Protein AF-A0A7L2QLR8-F1 (afdb_monomer_lite)

Structure (mmCIF, N/CA/C/O backbone):
data_AF-A0A7L2QLR8-F1
#
_entry.id   AF-A0A7L2QLR8-F1
#
loop_
_atom_site.group_PDB
_atom_site.id
_atom_site.type_symbol
_atom_site.label_atom_id
_atom_site.label_alt_id
_atom_site.label_comp_id
_atom_site.label_asym_id
_atom_site.label_entity_id
_atom_site.label_seq_id
_atom_site.pdbx_PDB_ins_code
_atom_site.Cartn_x
_atom_site.Cartn_y
_atom_site.Cartn_z
_atom_site.occupancy
_atom_site.B_iso_or_equiv
_atom_site.auth_seq_id
_atom_site.auth_comp_id
_atom_site.auth_asym_id
_atom_site.auth_atom_id
_atom_site.pdbx_PDB_model_num
ATOM 1 N N . MET A 1 1 ? 23.363 -5.960 -39.200 1.00 74.25 1 MET A N 1
ATOM 2 C CA . MET A 1 1 ? 23.793 -4.543 -39.215 1.00 74.25 1 MET A CA 1
ATOM 3 C C . MET A 1 1 ? 24.703 -4.210 -40.394 1.00 74.25 1 MET A C 1
ATOM 5 O O . MET A 1 1 ? 24.563 -3.103 -40.885 1.00 74.25 1 MET A O 1
ATOM 9 N N . GLY A 1 2 ? 25.557 -5.121 -40.895 1.00 84.38 2 GLY A N 1
ATOM 10 C CA . GLY A 1 2 ? 26.381 -4.855 -42.092 1.00 84.38 2 GLY A CA 1
ATOM 11 C C . GLY A 1 2 ? 25.554 -4.474 -43.325 1.00 84.38 2 GLY A C 1
ATOM 12 O O . GLY A 1 2 ? 25.819 -3.456 -43.943 1.00 84.38 2 GLY A O 1
ATOM 13 N N . THR A 1 3 ? 24.434 -5.166 -43.534 1.00 90.38 3 THR A N 1
ATOM 14 C CA . THR A 1 3 ? 23.446 -4.838 -44.574 1.00 90.38 3 THR A CA 1
ATOM 15 C C . THR A 1 3 ? 22.936 -3.394 -44.526 1.00 90.38 3 THR A C 1
ATOM 17 O O . THR A 1 3 ? 22.616 -2.826 -45.560 1.00 90.38 3 THR A O 1
ATOM 20 N N . ILE A 1 4 ? 22.870 -2.765 -43.345 1.00 89.19 4 ILE A N 1
ATOM 21 C CA . ILE A 1 4 ? 22.445 -1.361 -43.213 1.00 89.19 4 ILE A CA 1
ATOM 22 C C . ILE A 1 4 ? 23.519 -0.431 -43.783 1.00 89.19 4 ILE A C 1
ATOM 24 O O . ILE A 1 4 ? 23.189 0.544 -44.447 1.00 89.19 4 ILE A O 1
ATOM 28 N N . GLN A 1 5 ? 24.796 -0.734 -43.545 1.00 90.75 5 GLN A N 1
ATOM 29 C CA . GLN A 1 5 ? 25.906 0.039 -44.096 1.00 90.75 5 GLN A CA 1
ATOM 30 C C . GLN A 1 5 ? 25.929 -0.050 -45.627 1.00 90.75 5 GLN A C 1
ATOM 32 O O . GLN A 1 5 ? 26.121 0.975 -46.280 1.00 90.75 5 GLN A O 1
ATOM 37 N N . ASP A 1 6 ? 25.685 -1.242 -46.176 1.00 92.38 6 ASP A N 1
ATOM 38 C CA . ASP A 1 6 ? 25.631 -1.476 -47.624 1.00 92.38 6 ASP A CA 1
ATOM 39 C C . ASP A 1 6 ? 24.484 -0.682 -48.263 1.00 92.38 6 ASP A C 1
ATOM 41 O O . ASP A 1 6 ? 24.699 0.074 -49.208 1.00 92.38 6 ASP A O 1
ATOM 45 N N . ILE A 1 7 ? 23.290 -0.728 -47.659 1.00 94.56 7 ILE A N 1
ATOM 46 C CA . ILE A 1 7 ? 22.139 0.072 -48.100 1.00 94.56 7 ILE A CA 1
ATOM 47 C C . ILE A 1 7 ? 22.464 1.571 -48.055 1.00 94.56 7 ILE A C 1
ATOM 49 O O . ILE A 1 7 ? 22.143 2.303 -48.987 1.00 94.56 7 ILE A O 1
ATOM 53 N N . VAL A 1 8 ? 23.105 2.063 -46.991 1.00 94.81 8 VAL A N 1
ATOM 54 C CA . VAL A 1 8 ? 23.471 3.487 -46.897 1.00 94.81 8 VAL A CA 1
ATOM 55 C C . VAL A 1 8 ? 24.489 3.864 -47.977 1.00 94.81 8 VAL A C 1
ATOM 57 O O . VAL A 1 8 ? 24.370 4.942 -48.557 1.00 94.81 8 VAL A O 1
ATOM 60 N N . ALA A 1 9 ? 25.440 2.982 -48.299 1.00 93.69 9 ALA A N 1
ATOM 61 C CA . ALA A 1 9 ? 26.393 3.199 -49.385 1.00 93.69 9 ALA A CA 1
ATOM 62 C C . ALA A 1 9 ? 25.688 3.317 -50.746 1.00 93.69 9 ALA A C 1
ATOM 64 O O . ALA A 1 9 ? 25.946 4.270 -51.483 1.00 93.69 9 ALA A O 1
ATOM 65 N N . GLU A 1 10 ? 24.750 2.416 -51.048 1.00 95.56 10 GLU A N 1
ATOM 66 C CA . GLU A 1 10 ? 23.926 2.478 -52.262 1.00 95.56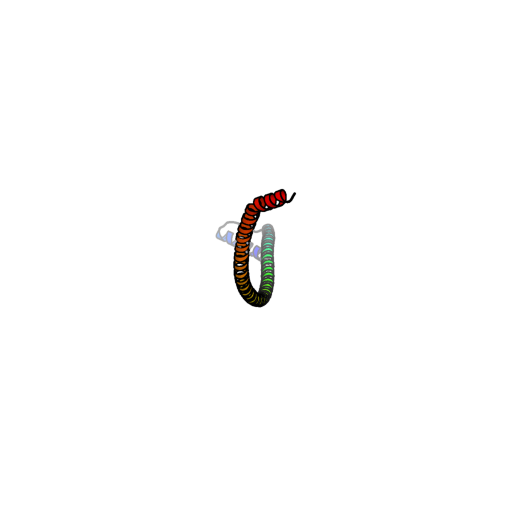 10 GLU A CA 1
ATOM 67 C C . GLU A 1 10 ? 23.117 3.783 -52.328 1.00 95.56 10 GLU A C 1
ATOM 69 O O . GLU A 1 10 ? 23.087 4.461 -53.359 1.00 95.56 10 GLU A O 1
ATOM 74 N N . LYS A 1 11 ? 22.518 4.204 -51.207 1.00 95.75 11 LYS A N 1
ATOM 75 C CA . LYS A 1 11 ? 21.754 5.459 -51.138 1.00 95.75 11 LYS A CA 1
ATOM 76 C C . LYS A 1 11 ? 22.621 6.704 -51.289 1.00 95.75 11 LYS A C 1
ATOM 78 O O . LYS A 1 11 ? 22.146 7.687 -51.855 1.00 95.75 11 LYS A O 1
ATOM 83 N N . CYS A 1 12 ? 23.881 6.682 -50.854 1.00 94.81 12 CYS A N 1
ATOM 84 C CA . CYS A 1 12 ? 24.820 7.772 -51.126 1.00 94.81 12 CYS A CA 1
ATOM 85 C C . CYS A 1 12 ? 25.052 7.962 -52.636 1.00 94.81 12 CYS A C 1
ATOM 87 O O . CYS A 1 12 ? 25.129 9.106 -53.094 1.00 94.81 12 CYS A O 1
ATOM 89 N N . VAL A 1 13 ? 25.117 6.867 -53.407 1.00 95.56 13 VAL A N 1
ATOM 90 C CA . VAL A 1 13 ? 25.245 6.904 -54.875 1.00 95.56 13 VAL A CA 1
ATOM 91 C C . VAL A 1 13 ? 23.969 7.454 -55.514 1.00 95.56 13 VAL A C 1
ATOM 93 O O . VAL A 1 13 ? 24.034 8.440 -56.246 1.00 95.56 13 VAL A O 1
ATOM 96 N N . GLU A 1 14 ? 22.804 6.906 -55.158 1.00 96.19 14 GLU A N 1
ATOM 97 C CA . GLU A 1 14 ? 21.499 7.353 -55.676 1.00 96.19 14 GLU A CA 1
ATOM 98 C C . GLU A 1 14 ? 21.244 8.847 -55.380 1.00 96.19 14 GLU A C 1
ATOM 100 O O . GLU A 1 14 ? 20.726 9.596 -56.214 1.00 96.19 14 GLU A O 1
ATOM 105 N N . TYR A 1 15 ? 21.654 9.319 -54.198 1.00 96.81 15 TYR A N 1
ATOM 106 C CA . TYR A 1 15 ? 21.543 10.725 -53.814 1.00 96.81 15 TYR A CA 1
ATOM 107 C C . TYR A 1 15 ? 22.429 11.635 -54.676 1.00 96.81 15 TYR A C 1
ATOM 109 O O . TYR A 1 15 ? 22.001 12.724 -55.076 1.00 96.81 15 TYR A O 1
ATOM 117 N N . PHE A 1 16 ? 23.645 11.190 -55.003 1.00 96.00 16 PHE A N 1
ATOM 118 C CA . PHE A 1 16 ? 24.529 11.923 -55.905 1.00 96.00 16 PHE A CA 1
ATOM 119 C C . PHE A 1 16 ? 23.977 11.968 -57.333 1.00 96.00 16 PHE A C 1
ATOM 121 O O . PHE A 1 16 ? 24.032 13.021 -57.967 1.00 96.00 16 PHE A O 1
ATOM 128 N N . GLU A 1 17 ? 23.414 10.874 -57.839 1.00 96.38 17 GLU A N 1
ATOM 129 C CA . GLU A 1 17 ? 22.825 10.838 -59.181 1.00 96.38 17 GLU A CA 1
ATOM 130 C C . GLU A 1 17 ? 21.655 11.816 -59.324 1.00 96.38 17 GLU A C 1
ATOM 132 O O . GLU A 1 17 ? 21.586 12.548 -60.313 1.00 96.38 17 GLU A O 1
ATOM 137 N N . ARG A 1 18 ? 20.783 11.894 -58.310 1.00 97.00 18 ARG A N 1
ATOM 138 C CA . ARG A 1 18 ? 19.603 12.771 -58.320 1.00 97.00 18 ARG A CA 1
ATOM 139 C C . ARG A 1 18 ? 19.918 14.238 -58.059 1.00 97.00 18 ARG A C 1
ATOM 141 O O . ARG A 1 18 ? 19.418 15.109 -58.762 1.00 97.00 18 ARG A O 1
ATOM 148 N N . TYR A 1 19 ? 20.712 14.520 -57.030 1.00 96.69 19 TYR A N 1
ATOM 149 C CA . TYR A 1 19 ? 20.885 15.882 -56.513 1.00 96.69 19 TYR A CA 1
ATOM 150 C C . TYR A 1 19 ? 22.268 16.467 -56.793 1.00 96.69 19 TYR A C 1
ATOM 152 O O . TYR A 1 19 ? 22.528 17.613 -56.430 1.00 96.69 19 TYR A O 1
ATOM 160 N N . ARG A 1 20 ? 23.175 15.685 -57.396 1.00 95.75 20 ARG A N 1
ATOM 161 C CA . ARG A 1 20 ? 24.576 16.059 -57.663 1.00 95.75 20 ARG A CA 1
ATOM 162 C C . ARG A 1 20 ? 25.349 16.500 -56.413 1.00 95.75 20 ARG A C 1
ATOM 164 O O . ARG A 1 20 ? 26.380 17.159 -56.515 1.00 95.75 20 ARG A O 1
ATOM 171 N N . ARG A 1 21 ? 24.895 16.094 -55.221 1.00 96.00 21 ARG A N 1
ATOM 172 C CA . ARG A 1 21 ? 25.546 16.344 -53.925 1.00 96.00 21 ARG A CA 1
ATOM 173 C C . ARG A 1 21 ? 26.216 15.067 -53.431 1.00 96.00 21 ARG A C 1
ATOM 175 O O . ARG A 1 21 ? 25.561 14.037 -53.309 1.00 96.00 21 ARG A O 1
ATOM 182 N N . ARG A 1 22 ? 27.522 15.123 -53.152 1.00 92.94 22 ARG A N 1
ATOM 183 C CA . ARG A 1 22 ? 28.271 13.966 -52.640 1.00 92.94 22 ARG A CA 1
ATOM 184 C C . ARG A 1 22 ? 28.042 13.799 -51.140 1.00 92.94 22 ARG A C 1
ATOM 186 O O . ARG A 1 22 ? 28.167 14.757 -50.383 1.00 92.94 22 ARG A O 1
ATOM 193 N N . THR A 1 23 ? 27.746 12.574 -50.729 1.00 93.94 23 THR A N 1
ATOM 194 C CA . THR A 1 23 ? 27.721 12.134 -49.330 1.00 93.94 23 THR A CA 1
ATOM 195 C C . THR A 1 23 ? 28.595 10.892 -49.206 1.00 93.94 23 THR A C 1
ATOM 197 O O . THR A 1 23 ? 28.820 10.195 -50.195 1.00 93.94 23 THR A O 1
ATOM 200 N N . PHE A 1 24 ? 29.137 10.644 -48.016 1.00 91.19 24 PHE A N 1
ATOM 201 C CA . PHE A 1 24 ? 30.086 9.559 -47.795 1.00 91.19 24 PHE A CA 1
ATOM 202 C C . PHE A 1 24 ? 29.673 8.740 -46.585 1.00 91.19 24 PHE A C 1
ATOM 204 O O . PHE A 1 24 ? 29.303 9.289 -45.547 1.00 91.19 24 PHE A O 1
ATOM 211 N N . VAL A 1 25 ? 29.817 7.427 -46.711 1.00 92.38 25 VAL A N 1
ATOM 212 C CA . VAL A 1 25 ? 29.697 6.487 -45.605 1.00 92.38 25 VAL A CA 1
ATOM 213 C C . VAL A 1 25 ? 31.061 5.838 -45.389 1.00 92.38 25 VAL A C 1
ATOM 215 O O . VAL A 1 25 ? 31.754 5.498 -46.345 1.00 92.38 25 VAL A O 1
ATOM 218 N N . THR A 1 26 ? 31.497 5.719 -44.136 1.00 91.56 26 THR A N 1
ATOM 219 C CA . THR A 1 26 ? 32.826 5.181 -43.806 1.00 91.56 26 THR A CA 1
ATOM 220 C C . THR A 1 26 ? 32.708 4.069 -42.768 1.00 91.56 26 THR A C 1
ATOM 222 O O . THR A 1 26 ? 31.742 4.039 -42.003 1.00 91.56 26 THR A O 1
ATOM 225 N N . PRO A 1 27 ? 33.696 3.168 -42.650 1.00 91.56 27 PRO A N 1
ATOM 226 C CA . PRO A 1 27 ? 33.723 2.215 -41.540 1.00 91.56 27 PRO A CA 1
ATOM 227 C C . PRO A 1 27 ? 33.669 2.904 -40.164 1.00 91.56 27 PRO A C 1
ATOM 229 O O . PRO A 1 27 ? 33.079 2.376 -39.223 1.00 91.56 27 PRO A O 1
ATOM 232 N N . LYS A 1 28 ? 34.209 4.129 -40.047 1.00 92.81 28 LYS A N 1
ATOM 233 C CA . LYS A 1 28 ? 34.128 4.934 -38.820 1.00 92.81 28 LYS A CA 1
ATOM 234 C C . LYS A 1 28 ? 32.684 5.309 -38.468 1.00 92.81 28 LYS A C 1
ATOM 236 O O . LYS A 1 28 ? 32.311 5.176 -37.306 1.00 92.81 28 LYS A O 1
ATOM 241 N N . SER A 1 29 ? 31.859 5.710 -39.442 1.00 91.38 29 SER A N 1
ATOM 242 C CA . SER A 1 29 ? 30.440 6.011 -39.186 1.00 91.38 29 SER A CA 1
ATOM 243 C C . SER A 1 29 ? 29.657 4.767 -38.752 1.00 91.38 29 SER A C 1
ATOM 245 O O . SER A 1 29 ? 28.794 4.869 -37.883 1.00 91.38 29 SER A O 1
ATOM 247 N N . TYR A 1 30 ? 30.010 3.586 -39.271 1.00 92.50 30 TYR A N 1
ATOM 248 C CA . TYR A 1 30 ? 29.418 2.315 -38.842 1.00 92.50 30 TYR A CA 1
ATOM 249 C C . TYR A 1 30 ? 29.759 1.963 -37.385 1.00 92.50 30 TYR A C 1
ATOM 251 O O . TYR A 1 30 ? 28.886 1.566 -36.613 1.00 92.50 30 TYR A O 1
ATOM 259 N N . LEU A 1 31 ? 31.015 2.162 -36.969 1.00 93.50 31 LEU A N 1
ATOM 260 C CA . LEU A 1 31 ? 31.425 1.950 -35.576 1.00 93.50 31 LEU A CA 1
ATOM 261 C C . LEU A 1 31 ? 30.736 2.931 -34.621 1.00 93.50 31 LEU A C 1
ATOM 263 O O . LEU A 1 31 ? 30.275 2.519 -33.554 1.00 93.50 31 LEU A O 1
ATOM 267 N N . SER A 1 32 ? 30.602 4.201 -35.015 1.00 93.75 32 SER A N 1
ATOM 268 C CA . SER A 1 32 ? 29.822 5.188 -34.260 1.00 93.75 32 SER A CA 1
ATOM 269 C C . SER A 1 32 ? 28.350 4.784 -34.139 1.00 93.75 32 SER A C 1
ATOM 271 O O . SER A 1 32 ? 27.783 4.895 -33.053 1.00 93.75 32 SER A O 1
ATOM 273 N N . PHE A 1 33 ? 27.746 4.251 -35.206 1.00 92.75 33 PHE A N 1
ATOM 274 C CA . PHE A 1 33 ? 26.375 3.735 -35.184 1.00 92.75 33 PHE A CA 1
ATOM 275 C C . PHE A 1 33 ? 26.206 2.561 -34.210 1.00 92.75 33 PHE A C 1
ATOM 277 O O . PHE A 1 33 ? 25.306 2.589 -33.372 1.00 92.75 33 PHE A O 1
ATOM 284 N N . ILE A 1 34 ? 27.096 1.563 -34.251 1.00 94.81 34 ILE A N 1
ATOM 285 C CA . ILE A 1 34 ? 27.070 0.436 -33.303 1.00 94.81 34 ILE A CA 1
ATOM 286 C C . ILE A 1 34 ? 27.242 0.933 -31.864 1.00 94.81 34 ILE A C 1
ATOM 288 O O . ILE A 1 34 ? 26.559 0.448 -30.960 1.00 94.81 34 ILE A O 1
ATOM 292 N N . GLY A 1 35 ? 28.149 1.887 -31.640 1.00 95.94 35 GLY A N 1
ATOM 293 C CA . GLY A 1 35 ? 28.352 2.512 -30.335 1.00 95.94 35 GLY A CA 1
ATOM 294 C C . GLY A 1 35 ? 27.073 3.167 -29.814 1.00 95.94 35 GLY A C 1
ATOM 295 O O . GLY A 1 35 ? 26.630 2.847 -28.713 1.00 95.94 35 GLY A O 1
ATOM 296 N N . GLY A 1 36 ? 26.433 4.000 -30.639 1.00 96.50 36 GLY A N 1
ATOM 297 C CA . GLY A 1 36 ? 25.159 4.640 -30.309 1.00 96.50 36 GLY A CA 1
ATOM 298 C C . GLY A 1 36 ? 24.045 3.629 -30.035 1.00 96.50 36 GLY A C 1
ATOM 299 O O . GLY A 1 36 ? 23.355 3.738 -29.024 1.00 96.50 36 GLY A O 1
ATOM 300 N N . TYR A 1 37 ? 23.921 2.591 -30.869 1.00 96.12 37 TYR A N 1
ATOM 301 C CA . TYR A 1 37 ? 22.945 1.522 -30.658 1.00 96.12 37 TYR A CA 1
ATOM 302 C C . TYR A 1 37 ? 23.152 0.819 -29.315 1.00 96.12 37 TYR A C 1
ATOM 304 O O . TYR A 1 37 ? 22.195 0.622 -28.573 1.00 96.12 37 TYR A O 1
ATOM 312 N N . LYS A 1 38 ? 24.397 0.468 -28.969 1.00 97.19 38 LYS A N 1
ATOM 313 C CA . LYS A 1 38 ? 24.714 -0.169 -27.683 1.00 97.19 38 LYS A CA 1
ATOM 314 C C . LYS A 1 38 ? 24.320 0.714 -26.501 1.00 97.19 38 LYS A C 1
ATOM 316 O O . LYS A 1 38 ? 23.787 0.189 -25.527 1.00 97.19 38 LYS A O 1
ATOM 321 N N . THR A 1 39 ? 24.574 2.018 -26.578 1.00 97.88 39 THR A N 1
ATOM 322 C CA . THR A 1 39 ? 24.191 2.970 -25.526 1.00 97.88 39 THR A CA 1
ATOM 323 C C . THR A 1 39 ? 22.675 3.032 -25.370 1.00 97.88 39 THR A C 1
ATOM 325 O O . THR A 1 39 ? 22.166 2.734 -24.292 1.00 97.88 39 THR A O 1
ATOM 328 N N . ILE A 1 40 ? 21.948 3.291 -26.461 1.00 97.75 40 ILE A N 1
ATOM 329 C CA . ILE A 1 40 ? 20.480 3.384 -26.446 1.00 97.75 40 ILE A CA 1
ATOM 330 C C . ILE A 1 40 ? 19.858 2.068 -25.971 1.00 97.75 40 ILE A C 1
ATOM 332 O O . ILE A 1 40 ? 18.933 2.068 -25.161 1.00 97.75 40 ILE A O 1
ATOM 336 N N . TYR A 1 41 ? 20.372 0.930 -26.441 1.00 97.81 41 TYR A N 1
ATOM 337 C CA . TYR A 1 41 ? 19.882 -0.380 -26.028 1.00 97.81 41 TYR A CA 1
ATOM 338 C C . TYR A 1 41 ? 20.050 -0.588 -24.522 1.00 97.81 41 TYR A C 1
ATOM 340 O O . TYR A 1 41 ? 19.104 -1.008 -23.862 1.00 97.81 41 TYR A O 1
ATOM 348 N N . LYS A 1 42 ? 21.222 -0.262 -23.960 1.00 98.25 42 LYS A N 1
ATOM 349 C CA . LYS A 1 42 ? 21.466 -0.370 -22.514 1.00 98.25 42 LYS A CA 1
ATOM 350 C C . LYS A 1 42 ? 20.507 0.505 -21.711 1.00 98.25 42 LYS A C 1
ATOM 352 O O . LYS A 1 42 ? 19.936 0.024 -20.738 1.00 98.25 42 LYS A O 1
ATOM 357 N N . GLU A 1 43 ? 20.298 1.749 -22.131 1.00 98.00 43 GLU A N 1
ATOM 358 C CA . GLU A 1 43 ? 19.363 2.672 -21.477 1.00 98.00 43 GLU A CA 1
ATOM 359 C C . GLU A 1 43 ? 17.927 2.141 -21.514 1.00 98.00 43 GLU A C 1
ATOM 361 O O . GLU A 1 43 ? 17.249 2.072 -20.485 1.00 98.00 43 GLU A O 1
ATOM 366 N N . LYS A 1 44 ? 17.464 1.704 -22.691 1.00 98.12 44 LYS A N 1
ATOM 367 C CA . LYS A 1 44 ? 16.116 1.149 -22.853 1.00 98.12 44 LYS A CA 1
ATOM 368 C C . LYS A 1 44 ? 15.941 -0.130 -22.050 1.00 98.12 44 LYS A C 1
ATOM 370 O O . LYS A 1 44 ? 14.952 -0.249 -21.331 1.00 98.12 44 LYS A O 1
ATOM 375 N N . PHE A 1 45 ? 16.914 -1.033 -22.092 1.00 97.94 45 PHE A N 1
ATOM 376 C CA . PHE A 1 45 ? 16.884 -2.271 -21.325 1.00 97.94 45 PHE A CA 1
ATOM 377 C C . PHE A 1 45 ? 16.826 -2.005 -19.815 1.00 97.94 45 PHE A C 1
ATOM 379 O O . PHE A 1 45 ? 15.988 -2.580 -19.127 1.00 97.94 45 PHE A O 1
ATOM 386 N N . ALA A 1 46 ? 17.639 -1.075 -19.304 1.00 98.00 46 ALA A N 1
ATOM 387 C CA . ALA A 1 46 ? 17.611 -0.686 -17.896 1.00 98.00 46 ALA A CA 1
ATOM 388 C C . ALA A 1 46 ? 16.257 -0.075 -17.488 1.00 98.00 46 ALA A C 1
ATOM 390 O O . ALA A 1 46 ? 15.697 -0.445 -16.455 1.00 98.00 46 ALA A O 1
ATOM 391 N N . SER A 1 47 ? 15.693 0.816 -18.313 1.00 97.38 47 SER A N 1
ATOM 392 C CA . SER A 1 47 ? 14.382 1.422 -18.036 1.00 97.38 47 SER A CA 1
ATOM 393 C C . SER A 1 47 ? 13.240 0.398 -18.021 1.00 97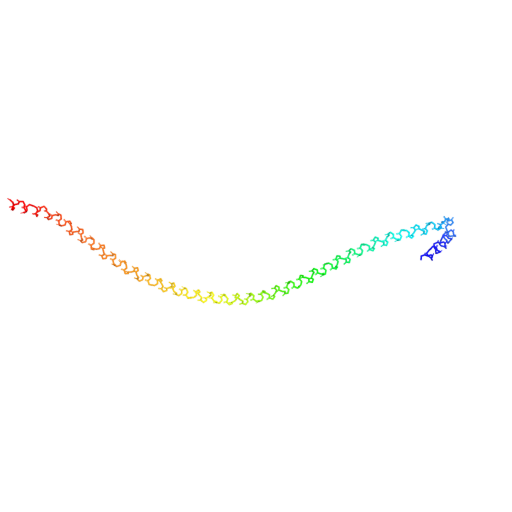.38 47 SER A C 1
ATOM 395 O O . SER A 1 47 ? 12.395 0.437 -17.124 1.00 97.38 47 SER A O 1
ATOM 397 N N . LEU A 1 48 ? 13.243 -0.559 -18.955 1.00 97.69 48 LEU A N 1
ATOM 398 C CA . LEU A 1 48 ? 12.279 -1.660 -18.985 1.00 97.69 48 LEU A CA 1
ATOM 399 C C . LEU A 1 48 ? 12.458 -2.597 -17.789 1.00 97.69 48 LEU A C 1
ATOM 401 O O . LEU A 1 48 ? 11.467 -2.978 -17.173 1.00 97.69 48 LEU A O 1
ATOM 405 N N . GLY A 1 49 ? 13.701 -2.909 -17.411 1.00 97.81 49 GLY A N 1
ATOM 406 C CA . GLY A 1 49 ? 13.996 -3.697 -16.214 1.00 97.81 49 GLY A CA 1
ATOM 407 C C . GLY A 1 49 ? 13.442 -3.043 -14.947 1.00 97.81 49 GLY A C 1
ATOM 408 O O . GLY A 1 49 ? 12.739 -3.686 -14.174 1.00 97.81 49 GLY A O 1
ATOM 409 N N . SER A 1 50 ? 13.656 -1.734 -14.781 1.00 97.38 50 SER A N 1
ATOM 410 C CA . SER A 1 50 ? 13.082 -0.965 -13.668 1.00 97.38 50 SER A CA 1
ATOM 411 C C . SER A 1 50 ? 11.549 -0.977 -13.666 1.00 97.38 50 SER A C 1
ATOM 413 O O . SER A 1 50 ? 10.926 -1.090 -12.610 1.00 97.38 50 SER A O 1
ATOM 415 N N . LEU A 1 51 ? 10.913 -0.851 -14.834 1.00 97.38 51 LEU A N 1
ATOM 416 C CA . LEU A 1 51 ? 9.455 -0.911 -14.940 1.00 97.38 51 LEU A CA 1
ATOM 417 C C . LEU A 1 51 ? 8.917 -2.303 -14.583 1.00 97.38 51 LEU A C 1
ATOM 419 O O . LEU A 1 51 ? 7.961 -2.405 -13.815 1.00 97.38 51 LEU A O 1
ATOM 423 N N . SER A 1 52 ? 9.568 -3.354 -15.080 1.00 97.81 52 SER A N 1
ATOM 424 C CA . SER A 1 52 ? 9.234 -4.745 -14.772 1.00 97.81 52 SER A CA 1
ATOM 425 C C . SER A 1 52 ? 9.334 -5.026 -13.274 1.00 97.81 52 SER A C 1
ATOM 427 O O . SER A 1 52 ? 8.411 -5.585 -12.689 1.00 97.81 52 SER A O 1
ATOM 429 N N . GLU A 1 53 ? 10.410 -4.579 -12.623 1.00 97.81 53 GLU A N 1
ATOM 430 C CA . GLU A 1 53 ? 10.590 -4.757 -11.179 1.00 97.81 53 GLU A CA 1
ATOM 431 C C . GLU A 1 53 ? 9.533 -4.013 -10.357 1.00 97.81 53 GLU A C 1
ATOM 433 O O . GLU A 1 53 ? 9.008 -4.555 -9.379 1.00 97.81 53 GLU A O 1
ATOM 438 N N . ARG A 1 54 ? 9.150 -2.801 -10.776 1.00 97.69 54 ARG A N 1
ATOM 439 C CA . ARG A 1 54 ? 8.047 -2.065 -10.144 1.00 97.69 54 ARG A CA 1
ATOM 440 C C . ARG A 1 54 ? 6.715 -2.797 -10.289 1.00 97.69 54 ARG A C 1
ATOM 442 O O . ARG A 1 54 ? 6.002 -2.925 -9.298 1.00 97.69 54 ARG A O 1
ATOM 449 N N . MET A 1 55 ? 6.396 -3.313 -11.478 1.00 97.69 55 MET A N 1
ATOM 450 C CA . MET A 1 55 ? 5.182 -4.112 -11.692 1.00 97.69 55 MET A CA 1
ATOM 451 C C . MET A 1 55 ? 5.188 -5.387 -10.847 1.00 97.69 55 MET A C 1
ATOM 453 O O . MET A 1 55 ? 4.198 -5.672 -10.180 1.00 97.69 55 MET A O 1
ATOM 457 N N . ARG A 1 56 ? 6.309 -6.116 -10.817 1.00 97.75 56 ARG A N 1
ATOM 458 C CA . ARG A 1 56 ? 6.472 -7.332 -10.009 1.00 97.75 56 ARG A CA 1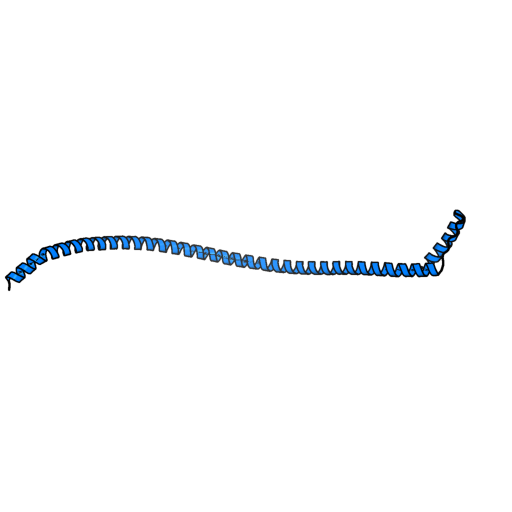
ATOM 459 C C . ARG A 1 56 ? 6.247 -7.055 -8.525 1.00 97.75 56 ARG A C 1
ATOM 461 O O . ARG A 1 56 ? 5.498 -7.775 -7.870 1.00 97.75 56 ARG A O 1
ATOM 468 N N . THR A 1 57 ? 6.855 -5.988 -8.013 1.00 97.75 57 THR A N 1
ATOM 469 C CA . THR A 1 57 ? 6.719 -5.582 -6.607 1.00 97.75 57 THR A CA 1
ATOM 470 C C . THR A 1 57 ? 5.290 -5.146 -6.291 1.00 97.75 57 THR A C 1
ATOM 472 O O . THR A 1 57 ? 4.736 -5.559 -5.275 1.00 97.75 57 THR A O 1
ATOM 475 N N . GLY A 1 58 ? 4.668 -4.357 -7.172 1.00 97.81 58 GLY A N 1
ATOM 476 C CA . GLY A 1 58 ? 3.277 -3.934 -7.019 1.00 97.81 58 GLY A CA 1
ATOM 477 C C . GLY A 1 58 ? 2.313 -5.119 -6.982 1.00 97.81 58 GLY A C 1
ATOM 478 O O . GLY A 1 58 ? 1.481 -5.201 -6.084 1.00 97.81 58 GLY A O 1
ATOM 479 N N . LEU A 1 59 ? 2.475 -6.079 -7.896 1.00 98.00 59 LEU A N 1
ATOM 480 C CA . LEU A 1 59 ? 1.656 -7.290 -7.936 1.00 98.00 59 LEU A CA 1
ATOM 481 C 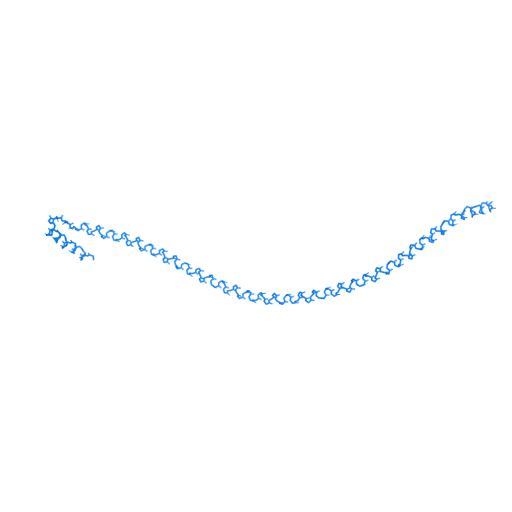C . LEU A 1 59 ? 1.817 -8.129 -6.660 1.00 98.00 59 LEU A C 1
ATOM 483 O O . LEU A 1 59 ? 0.823 -8.555 -6.077 1.00 98.00 59 LEU A O 1
ATOM 487 N N . ALA A 1 60 ? 3.054 -8.320 -6.192 1.00 97.81 60 ALA A N 1
ATOM 488 C CA . ALA A 1 60 ? 3.321 -9.049 -4.954 1.00 97.81 60 ALA A CA 1
ATOM 489 C C . ALA A 1 60 ? 2.641 -8.385 -3.745 1.00 97.81 60 ALA A C 1
ATOM 491 O O . ALA A 1 60 ? 2.056 -9.072 -2.911 1.00 97.81 60 ALA A O 1
ATOM 492 N N . LYS A 1 61 ? 2.660 -7.047 -3.679 1.00 97.81 61 LYS A N 1
ATOM 493 C CA . LYS A 1 61 ? 1.987 -6.295 -2.613 1.00 97.81 61 LYS A CA 1
ATOM 494 C C . LYS A 1 61 ? 0.466 -6.390 -2.682 1.00 97.81 61 LYS A C 1
ATOM 496 O O . LYS A 1 61 ? -0.171 -6.470 -1.637 1.00 97.81 61 LYS A O 1
ATOM 501 N N . LEU A 1 62 ? -0.116 -6.427 -3.879 1.00 97.88 62 LEU A N 1
ATOM 502 C CA . LEU A 1 62 ? -1.554 -6.649 -4.043 1.00 97.88 62 LEU A CA 1
ATOM 503 C C . LEU A 1 62 ? -1.968 -8.051 -3.581 1.00 97.88 62 LEU A C 1
ATOM 505 O O . LEU A 1 62 ? -2.960 -8.173 -2.871 1.00 97.88 62 LEU A O 1
ATOM 509 N N . MET A 1 63 ? -1.183 -9.082 -3.904 1.00 97.06 63 MET A N 1
ATOM 510 C CA . MET A 1 63 ? -1.430 -10.444 -3.411 1.00 97.06 63 MET A CA 1
ATOM 511 C C . MET A 1 63 ? -1.321 -10.533 -1.883 1.00 97.06 63 MET A C 1
ATOM 513 O O . MET A 1 63 ? -2.155 -11.156 -1.234 1.00 97.06 63 MET A O 1
ATOM 517 N N . GLU A 1 64 ? -0.317 -9.886 -1.285 1.00 97.06 64 GLU A N 1
ATOM 518 C CA . GLU A 1 64 ? -0.166 -9.824 0.176 1.00 97.06 64 GLU A CA 1
ATOM 519 C C . GLU A 1 64 ? -1.373 -9.138 0.841 1.00 97.06 64 GLU A C 1
ATOM 521 O O . GLU A 1 64 ? -1.908 -9.629 1.841 1.00 97.06 64 GLU A O 1
ATOM 526 N N . ALA A 1 65 ? -1.838 -8.029 0.260 1.00 97.25 65 ALA A N 1
ATOM 527 C CA . ALA A 1 65 ? -3.020 -7.319 0.731 1.00 97.25 65 ALA A CA 1
ATOM 528 C C . ALA A 1 65 ? -4.291 -8.173 0.603 1.00 97.25 65 ALA A C 1
ATOM 530 O O . ALA A 1 65 ? -5.078 -8.226 1.543 1.00 97.25 65 ALA A O 1
ATOM 531 N N . GLU A 1 66 ? -4.472 -8.886 -0.511 1.00 96.62 66 GLU A N 1
ATOM 532 C CA . GLU A 1 66 ? -5.602 -9.796 -0.722 1.00 96.62 66 GLU A CA 1
ATOM 533 C C . GLU A 1 66 ? -5.655 -10.893 0.349 1.00 96.62 66 GLU A C 1
ATOM 535 O O . GLU A 1 66 ? -6.699 -11.119 0.965 1.00 96.62 66 GLU A O 1
ATOM 540 N N . VAL A 1 67 ? -4.522 -11.543 0.628 1.00 97.00 67 VAL A N 1
ATOM 541 C CA . VAL A 1 67 ? -4.429 -12.563 1.685 1.00 97.00 67 VAL A CA 1
ATOM 542 C C . VAL A 1 67 ? -4.771 -11.965 3.051 1.00 97.00 67 VAL A C 1
ATOM 544 O O . VAL A 1 67 ? -5.537 -12.562 3.809 1.00 97.00 67 VAL A O 1
ATOM 547 N N . SER A 1 68 ? -4.254 -10.771 3.346 1.00 96.81 68 SER A N 1
ATOM 548 C CA . SER A 1 68 ? -4.495 -10.076 4.615 1.00 96.81 68 SER A CA 1
ATOM 549 C C . SER A 1 68 ? -5.969 -9.711 4.800 1.00 96.81 68 SER A C 1
ATOM 551 O O . SER A 1 68 ? -6.536 -9.948 5.866 1.00 96.81 68 SER A O 1
ATOM 553 N N . VAL A 1 69 ? -6.616 -9.188 3.754 1.00 97.44 69 VAL A N 1
ATOM 554 C CA . VAL A 1 69 ? -8.048 -8.856 3.767 1.00 97.44 69 VAL A CA 1
ATOM 555 C C . VAL A 1 69 ? -8.888 -10.115 3.953 1.00 97.44 69 VAL A C 1
ATOM 557 O O . VAL A 1 69 ? -9.762 -10.131 4.812 1.00 97.44 69 VAL A O 1
ATOM 560 N N . ASN A 1 70 ? -8.588 -11.195 3.230 1.00 96.44 70 ASN A N 1
ATOM 561 C CA . ASN A 1 70 ? -9.305 -12.463 3.376 1.00 96.44 70 ASN A CA 1
ATOM 562 C C . ASN A 1 70 ? -9.197 -13.038 4.796 1.00 96.44 70 ASN A C 1
ATOM 564 O O . ASN A 1 70 ? -10.163 -13.606 5.309 1.00 96.44 70 ASN A O 1
ATOM 568 N N . GLN A 1 71 ? -8.038 -12.895 5.442 1.00 96.62 71 GLN A N 1
ATOM 569 C CA . GLN A 1 71 ? -7.850 -13.312 6.829 1.00 96.62 71 GLN A CA 1
ATOM 570 C C . GLN A 1 71 ? -8.657 -12.432 7.796 1.00 96.62 71 GLN A C 1
ATOM 572 O O . GLN A 1 71 ? -9.409 -12.960 8.616 1.00 96.62 71 GLN A O 1
ATOM 577 N N . LEU A 1 72 ? -8.582 -11.107 7.645 1.00 96.12 72 LEU A N 1
ATOM 578 C CA . LEU A 1 72 ? -9.367 -10.153 8.435 1.00 96.12 72 LEU A CA 1
ATOM 579 C C . LEU A 1 72 ? -10.874 -10.389 8.295 1.00 96.12 72 LEU A C 1
ATOM 581 O O . LEU A 1 72 ? -11.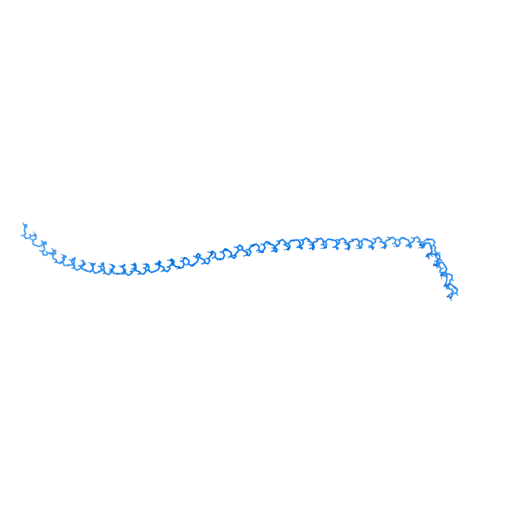585 -10.374 9.294 1.00 96.12 72 LEU A O 1
ATOM 585 N N . SER A 1 73 ? -11.370 -10.665 7.086 1.00 95.69 73 SER A N 1
ATOM 586 C CA . SER A 1 73 ? -12.785 -10.975 6.858 1.00 95.69 73 SER A CA 1
ATOM 587 C C . SER A 1 73 ? -13.232 -12.224 7.620 1.00 95.69 73 SER A C 1
ATOM 589 O O . SER A 1 73 ? -14.318 -12.229 8.194 1.00 95.69 73 SER A O 1
ATOM 591 N N . LYS A 1 74 ? -12.398 -13.271 7.686 1.00 96.19 74 LYS A N 1
ATOM 592 C CA . LYS A 1 74 ? -12.704 -14.474 8.481 1.00 96.19 74 LYS A CA 1
ATOM 593 C C . LYS A 1 74 ? -12.753 -14.167 9.976 1.00 96.19 74 LYS A C 1
ATOM 595 O O . LYS A 1 74 ? -13.666 -14.620 10.662 1.00 96.19 74 LYS A O 1
ATOM 600 N N . GLU A 1 75 ? -11.787 -13.403 10.474 1.00 95.75 75 GLU A N 1
ATOM 601 C CA . GLU A 1 75 ? -11.735 -13.002 11.884 1.00 95.75 75 GLU A CA 1
ATOM 602 C C . GLU A 1 75 ? -12.928 -12.128 12.273 1.00 95.75 75 GLU A C 1
ATOM 604 O O . GLU A 1 75 ? -13.492 -12.304 13.352 1.00 95.75 75 GLU A O 1
ATOM 609 N N . LEU A 1 76 ? -13.350 -11.233 11.380 1.00 96.00 76 LEU A N 1
ATOM 610 C CA . LEU A 1 76 ? -14.491 -10.351 11.591 1.00 96.00 76 LEU A CA 1
ATOM 611 C C . LEU A 1 76 ? -15.792 -11.151 11.730 1.00 96.00 76 LEU A C 1
ATOM 613 O O . LEU A 1 76 ? -16.516 -10.949 12.699 1.00 96.00 76 LEU A O 1
ATOM 617 N N . VAL A 1 77 ? -16.019 -12.144 10.862 1.00 95.81 77 VAL A N 1
ATOM 618 C CA . VAL A 1 77 ? -17.180 -13.048 10.966 1.00 95.81 77 VAL A CA 1
ATOM 619 C C . VAL A 1 77 ? -17.190 -13.824 12.287 1.00 95.81 77 VAL A C 1
ATOM 621 O O . VAL A 1 77 ? -18.258 -14.067 12.850 1.00 95.81 77 VAL A O 1
ATOM 624 N N . MET A 1 78 ? -16.028 -14.239 12.806 1.00 94.94 78 MET A N 1
ATOM 625 C CA . MET A 1 78 ? -15.976 -14.900 14.117 1.00 94.94 78 MET A CA 1
ATOM 626 C C . MET A 1 78 ? -16.285 -13.924 15.253 1.00 94.94 78 MET A C 1
ATOM 628 O O . MET A 1 78 ? -17.118 -14.226 16.103 1.00 94.94 78 MET A O 1
ATOM 632 N N . LYS A 1 79 ? -15.682 -12.730 15.235 1.00 94.19 79 LYS A N 1
ATOM 633 C CA . LYS A 1 79 ? -15.924 -11.714 16.264 1.00 94.19 79 LYS A CA 1
ATOM 634 C C . LYS A 1 79 ? -17.363 -11.215 16.284 1.00 94.19 79 LYS A C 1
ATOM 636 O O . LYS A 1 79 ? -17.875 -10.954 17.364 1.00 94.19 79 LYS A O 1
ATOM 641 N N . GLU A 1 80 ? -18.023 -11.103 15.135 1.00 94.38 80 GLU A N 1
ATOM 642 C CA . GLU A 1 80 ? -19.446 -10.750 15.072 1.00 94.38 80 GLU A CA 1
ATOM 643 C C . GLU A 1 80 ? -20.322 -11.784 15.787 1.00 94.38 80 GLU A C 1
ATOM 645 O O . GLU A 1 80 ? -21.229 -11.408 16.526 1.00 94.38 80 GLU A O 1
ATOM 650 N N . LYS A 1 81 ? -20.021 -13.082 15.639 1.00 95.31 81 LYS A N 1
ATOM 651 C CA . LYS A 1 81 ? -20.735 -14.143 16.369 1.00 95.31 81 LYS A CA 1
ATOM 652 C C . LYS A 1 81 ? -20.512 -14.045 17.873 1.00 95.31 81 LYS A C 1
ATOM 654 O O . LYS A 1 81 ? -21.471 -14.130 18.636 1.00 95.31 81 LYS A O 1
ATOM 659 N N . ASP A 1 82 ? -19.265 -13.852 18.294 1.00 94.62 82 ASP A N 1
ATOM 660 C CA . ASP A 1 82 ? -18.935 -13.703 19.713 1.00 94.62 82 ASP A CA 1
ATOM 661 C C . ASP A 1 82 ? -19.615 -12.462 20.313 1.00 94.62 82 ASP A C 1
ATOM 663 O O . ASP A 1 82 ? -20.107 -12.501 21.441 1.00 94.62 82 ASP A O 1
ATOM 667 N N . LEU A 1 83 ? -19.691 -11.374 19.541 1.00 95.81 83 LEU A N 1
ATOM 668 C CA . LEU A 1 83 ? -20.338 -10.131 19.944 1.00 95.81 83 LEU A CA 1
ATOM 669 C C . LEU A 1 83 ? -21.858 -10.285 20.064 1.00 95.81 83 LEU A C 1
ATOM 671 O O . LEU A 1 83 ? -22.427 -9.778 21.026 1.00 95.81 83 LEU A O 1
ATOM 675 N N . ASP A 1 84 ? -22.507 -11.030 19.166 1.00 95.25 84 ASP A N 1
ATOM 676 C CA . ASP A 1 84 ? -23.939 -11.346 19.271 1.00 95.25 84 ASP A CA 1
ATOM 677 C C . ASP A 1 84 ? -24.247 -12.163 20.541 1.00 95.25 84 ASP A C 1
ATOM 679 O O . ASP A 1 84 ? -25.191 -11.863 21.274 1.00 95.25 84 ASP A O 1
ATOM 683 N N . ILE A 1 85 ? -23.404 -13.150 20.870 1.00 95.19 85 ILE A N 1
ATOM 684 C CA . ILE A 1 85 ? -23.534 -13.932 22.113 1.00 95.19 85 ILE A CA 1
ATOM 685 C C . ILE A 1 85 ? -23.334 -13.038 23.343 1.00 95.19 85 ILE A C 1
ATOM 687 O O . ILE A 1 85 ? -24.119 -13.098 24.293 1.00 95.19 85 ILE A O 1
ATOM 691 N N . ALA A 1 86 ? -22.292 -12.206 23.339 1.00 94.56 86 ALA A N 1
ATOM 692 C CA . ALA A 1 86 ? -22.006 -11.296 24.441 1.00 94.56 86 ALA A CA 1
ATOM 693 C C . ALA A 1 86 ? -23.122 -10.257 24.629 1.00 94.56 86 ALA A C 1
ATOM 695 O O . ALA A 1 86 ? -23.495 -9.984 25.769 1.00 94.56 86 ALA A O 1
ATOM 696 N N . SER A 1 87 ? -23.683 -9.729 23.536 1.00 94.31 87 SER A N 1
ATOM 697 C CA . SER A 1 87 ? -24.800 -8.781 23.567 1.00 94.31 87 SER A CA 1
ATOM 698 C C . SER A 1 87 ? -26.044 -9.418 24.176 1.00 94.31 87 SER A C 1
ATOM 700 O O . SER A 1 87 ? -26.599 -8.866 25.118 1.00 94.31 87 SER A O 1
ATOM 702 N N . LYS A 1 88 ? -26.421 -10.626 23.733 1.00 95.75 88 LYS A N 1
ATOM 703 C CA . LYS A 1 88 ? -27.558 -11.366 24.310 1.00 95.75 88 LYS A CA 1
ATOM 704 C C . LYS A 1 88 ? -27.395 -11.581 25.811 1.00 95.75 88 LYS A C 1
ATOM 706 O O . LYS A 1 88 ? -28.314 -11.325 26.582 1.00 95.75 88 LYS A O 1
ATOM 711 N N . LYS A 1 89 ? -26.200 -11.991 26.240 1.00 94.81 89 LYS A N 1
ATOM 712 C CA . LYS A 1 89 ? -25.898 -12.174 27.664 1.00 94.81 89 LYS A CA 1
ATOM 713 C C . LYS A 1 89 ? -25.948 -10.855 28.442 1.00 94.81 89 LYS A C 1
ATOM 715 O O . LYS A 1 89 ? -26.381 -10.839 29.591 1.00 94.81 89 LYS A O 1
ATOM 720 N N . ALA A 1 90 ? -25.495 -9.755 27.845 1.00 94.50 90 ALA A N 1
ATOM 721 C CA . ALA A 1 90 ? -25.576 -8.435 28.460 1.00 94.50 90 ALA A CA 1
ATOM 722 C C . ALA A 1 90 ? -27.035 -7.980 28.628 1.00 94.50 90 ALA A C 1
ATOM 724 O O . ALA A 1 90 ? -27.382 -7.486 29.700 1.00 94.50 90 ALA A O 1
ATOM 725 N N . ASP A 1 91 ? -27.889 -8.213 27.627 1.00 94.56 91 ASP A N 1
ATOM 726 C CA . ASP A 1 91 ? -29.321 -7.898 27.681 1.00 94.56 91 ASP A CA 1
ATOM 727 C C . ASP A 1 91 ? -30.037 -8.695 28.785 1.00 94.56 91 ASP A C 1
ATOM 729 O O . ASP A 1 91 ? -30.824 -8.134 29.550 1.00 94.56 91 ASP A O 1
ATOM 733 N N . GLU A 1 92 ? -29.716 -9.985 28.936 1.00 94.88 92 GLU A N 1
ATOM 734 C CA . GLU A 1 92 ? -30.230 -10.828 30.026 1.00 94.88 92 GLU A CA 1
ATOM 735 C C . GLU A 1 92 ? -29.847 -10.279 31.408 1.00 94.88 92 GLU A C 1
ATOM 737 O O . GLU A 1 92 ? -30.698 -10.135 32.290 1.00 94.88 92 GLU A O 1
ATOM 742 N N . VAL A 1 93 ? -28.574 -9.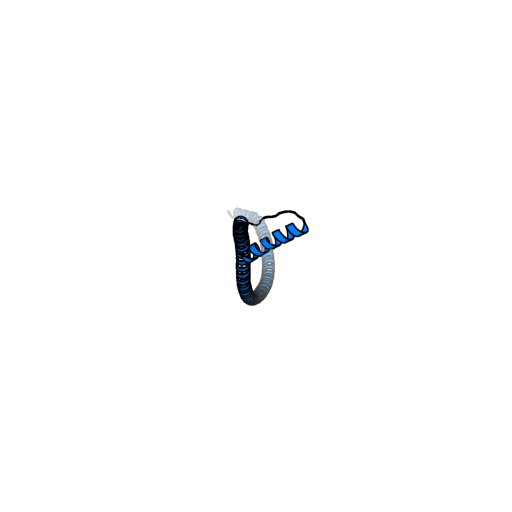920 31.597 1.00 95.25 93 VAL A N 1
ATOM 743 C CA . VAL A 1 93 ? -28.092 -9.344 32.861 1.00 95.25 93 VAL A CA 1
ATOM 744 C C . VAL A 1 93 ? -28.745 -7.986 33.127 1.00 95.25 93 VAL A C 1
ATOM 746 O O . VAL A 1 93 ? -29.106 -7.692 34.267 1.00 95.25 93 VAL A O 1
ATOM 749 N N . LEU A 1 94 ? -28.938 -7.161 32.096 1.00 94.31 94 LEU A N 1
ATOM 750 C CA . LEU A 1 94 ? -29.611 -5.869 32.221 1.00 94.31 94 LEU A CA 1
ATOM 751 C C . LEU A 1 94 ? -31.062 -6.044 32.696 1.00 94.31 94 LEU A C 1
ATOM 753 O O . LEU A 1 94 ? -31.506 -5.326 33.596 1.00 94.31 94 LEU A O 1
ATOM 757 N N . LEU A 1 95 ? -31.790 -7.019 32.144 1.00 94.69 95 LEU A N 1
ATOM 758 C CA . LEU A 1 95 ? -33.144 -7.367 32.587 1.00 94.69 95 LEU A CA 1
ATOM 759 C C . LEU A 1 95 ? -33.157 -7.815 34.054 1.00 94.69 95 LEU A C 1
ATOM 761 O O . LEU A 1 95 ? -33.970 -7.339 34.845 1.00 94.69 95 LEU A O 1
ATOM 765 N N . GLU A 1 96 ? -32.225 -8.675 34.459 1.00 94.25 96 GLU A N 1
ATOM 766 C CA . GLU A 1 96 ? -32.165 -9.146 35.843 1.00 94.25 96 GLU A CA 1
ATOM 767 C C . GLU A 1 96 ? -31.840 -8.009 36.828 1.00 94.25 96 GLU A C 1
ATOM 769 O O . GLU A 1 96 ? -32.473 -7.879 37.882 1.00 94.25 96 GLU A O 1
ATOM 774 N N . VAL A 1 97 ? -30.877 -7.149 36.487 1.00 94.81 97 VAL A N 1
ATOM 775 C CA . VAL A 1 97 ? -30.480 -6.007 37.323 1.00 94.81 97 VAL A CA 1
ATOM 776 C C . VAL A 1 97 ? -31.605 -4.984 37.420 1.00 94.81 97 VAL A C 1
ATOM 778 O O . VAL A 1 97 ? -31.875 -4.494 38.516 1.00 94.81 97 VAL A O 1
ATOM 781 N N . THR A 1 98 ? -32.301 -4.685 36.320 1.00 93.50 98 THR A N 1
ATOM 782 C CA . THR A 1 98 ? -33.447 -3.762 36.340 1.00 93.50 98 THR A CA 1
ATOM 783 C C . THR A 1 98 ? -34.591 -4.305 37.193 1.00 93.50 98 THR A C 1
ATOM 785 O O . THR A 1 98 ? -35.133 -3.562 38.012 1.00 93.50 98 THR A O 1
ATOM 788 N N . MET A 1 99 ? -34.900 -5.604 37.111 1.00 94.06 99 MET A N 1
ATOM 789 C CA . MET A 1 99 ? -35.880 -6.242 37.998 1.00 94.06 99 MET A CA 1
ATOM 790 C C . MET A 1 99 ? -35.473 -6.152 39.475 1.00 94.06 99 MET A C 1
ATOM 792 O O . MET A 1 99 ? -36.284 -5.759 40.320 1.00 94.06 99 MET A O 1
ATOM 796 N N . LYS A 1 100 ? -34.214 -6.475 39.801 1.00 93.00 100 LYS A N 1
ATOM 797 C CA . LYS A 1 100 ? -33.693 -6.384 41.174 1.00 93.00 100 LYS A CA 1
ATOM 798 C C . LYS A 1 100 ? -33.696 -4.949 41.696 1.00 93.00 100 LYS A C 1
ATOM 800 O O . LYS A 1 100 ? -34.085 -4.733 42.841 1.00 93.00 100 LYS A O 1
ATOM 805 N N . ALA A 1 101 ? -33.323 -3.973 40.871 1.00 92.56 101 ALA A N 1
ATOM 806 C CA . ALA A 1 101 ? -33.366 -2.557 41.222 1.00 92.56 101 ALA A CA 1
ATOM 807 C C . ALA A 1 101 ? -34.801 -2.101 41.523 1.00 92.56 101 ALA A C 1
ATOM 809 O O . ALA A 1 101 ? -35.035 -1.432 42.528 1.00 92.56 101 ALA A O 1
ATOM 810 N N . HIS A 1 102 ? -35.779 -2.527 40.718 1.00 92.88 102 HIS A N 1
ATOM 811 C CA . HIS A 1 102 ? -37.183 -2.197 40.956 1.00 92.88 102 HIS A CA 1
ATOM 812 C C . HIS A 1 102 ? -37.710 -2.797 42.267 1.00 92.88 102 HIS A C 1
ATOM 814 O O . HIS A 1 102 ? -38.418 -2.125 43.023 1.00 92.88 102 HIS A O 1
ATOM 820 N N . ALA A 1 103 ? -37.341 -4.048 42.563 1.00 91.88 103 ALA A N 1
ATOM 821 C CA . ALA A 1 103 ? -37.673 -4.697 43.827 1.00 91.88 103 ALA A CA 1
ATOM 822 C C . ALA A 1 103 ? -37.018 -3.983 45.023 1.00 91.88 103 ALA A C 1
ATOM 824 O O . ALA A 1 103 ? -37.686 -3.729 46.027 1.00 91.88 103 ALA A O 1
ATOM 825 N N . ALA A 1 104 ? -35.743 -3.606 44.899 1.00 92.06 104 ALA A N 1
ATOM 826 C CA . ALA A 1 104 ? -35.016 -2.868 45.925 1.00 92.06 104 ALA A CA 1
ATOM 827 C C . ALA A 1 104 ? -35.640 -1.489 46.193 1.00 92.06 104 ALA A C 1
ATOM 829 O O . ALA A 1 104 ? -35.804 -1.118 47.354 1.00 92.06 104 ALA A O 1
ATOM 830 N N . GLU A 1 105 ? -36.067 -0.761 45.155 1.00 92.62 105 GLU A N 1
ATOM 831 C CA . GLU A 1 105 ? -36.740 0.534 45.323 1.00 92.62 105 GLU A CA 1
ATOM 832 C C . GLU A 1 105 ? -38.085 0.381 46.049 1.00 92.62 105 GLU A C 1
ATOM 834 O O . GLU A 1 105 ? -38.413 1.177 46.929 1.00 92.62 105 GLU A O 1
ATOM 839 N N . LYS A 1 106 ? -38.845 -0.689 45.770 1.00 92.75 106 LYS A N 1
ATOM 840 C CA . LYS A 1 106 ? -40.089 -0.982 46.498 1.00 92.75 106 LYS A CA 1
ATOM 841 C C . LYS A 1 106 ? -39.832 -1.216 47.988 1.00 92.75 106 LYS A C 1
ATOM 843 O O . LYS A 1 106 ? -40.553 -0.669 48.822 1.00 92.75 106 LYS A O 1
ATOM 848 N N . VAL A 1 107 ? -38.807 -2.001 48.325 1.00 92.50 107 VAL A N 1
ATOM 849 C CA . VAL A 1 107 ? -38.415 -2.247 49.723 1.00 92.50 107 VAL A CA 1
ATOM 850 C C . VAL A 1 107 ? -37.944 -0.954 50.383 1.00 92.50 107 VAL A C 1
ATOM 852 O O . VAL A 1 107 ? -38.367 -0.646 51.493 1.00 92.50 107 VAL A O 1
ATOM 855 N N . LYS A 1 108 ? -37.134 -0.149 49.691 1.00 92.38 108 LYS A N 1
ATOM 856 C CA . LYS A 1 108 ? -36.679 1.157 50.179 1.00 92.38 108 LYS A CA 1
ATOM 857 C C . LYS A 1 108 ? -37.851 2.088 50.494 1.00 92.38 108 LYS A C 1
ATOM 859 O O . LYS A 1 108 ? -37.859 2.677 51.570 1.00 92.38 108 LYS A O 1
ATOM 864 N N . MET A 1 109 ? -38.862 2.178 49.625 1.00 92.00 109 MET A N 1
ATOM 865 C CA . MET A 1 109 ? -40.070 2.965 49.908 1.00 92.00 109 MET A CA 1
ATOM 866 C C . MET A 1 109 ? -40.818 2.449 51.144 1.00 92.00 109 MET A C 1
ATOM 868 O O . MET A 1 109 ? -41.230 3.243 51.986 1.00 92.00 109 MET A O 1
ATOM 872 N N . GLN A 1 110 ? -40.955 1.128 51.302 1.00 90.44 110 GLN A N 1
ATOM 873 C CA . GLN A 1 110 ? -41.580 0.544 52.495 1.00 90.44 110 GLN A CA 1
ATOM 874 C C . GLN A 1 110 ? -40.800 0.892 53.768 1.00 90.44 110 GLN A C 1
ATOM 876 O O . GLN A 1 110 ? -41.386 1.380 54.733 1.00 90.44 110 GLN A O 1
ATOM 881 N N . VAL A 1 111 ? -39.479 0.710 53.762 1.00 92.62 111 VAL A N 1
ATOM 882 C CA . VAL A 1 111 ? -38.616 1.049 54.903 1.00 92.62 111 VAL A CA 1
ATOM 883 C C . VAL A 1 111 ? -38.684 2.542 55.218 1.00 92.62 111 VAL A C 1
ATOM 885 O O . VAL A 1 111 ? -38.773 2.900 56.390 1.00 92.62 111 VAL A O 1
ATOM 888 N N . GLN A 1 112 ? -38.723 3.407 54.202 1.00 91.50 112 GLN A N 1
ATOM 889 C CA . GLN A 1 112 ? -38.871 4.847 54.397 1.00 91.50 112 GLN A CA 1
ATOM 890 C C . GLN A 1 112 ? -40.189 5.181 55.107 1.00 91.50 112 GLN A C 1
ATOM 892 O O . GLN A 1 112 ? -40.164 5.875 56.115 1.00 91.50 112 GLN A O 1
ATOM 897 N N . THR A 1 113 ? -41.320 4.601 54.684 1.00 92.25 113 THR A N 1
ATOM 898 C CA . THR A 1 113 ? -42.603 4.838 55.374 1.00 92.25 113 THR A CA 1
ATOM 899 C C . THR A 1 113 ? -42.605 4.368 56.829 1.00 92.25 113 THR A C 1
ATOM 901 O O . THR A 1 113 ? -43.235 4.996 57.678 1.00 92.25 113 THR A O 1
ATOM 904 N N . VAL A 1 114 ? -41.910 3.269 57.143 1.00 91.88 114 VAL A N 1
ATOM 905 C CA . VAL A 1 114 ? -41.775 2.788 58.526 1.00 91.88 114 VAL A CA 1
ATOM 906 C C . VAL A 1 114 ? -40.876 3.721 59.334 1.00 91.88 114 VAL A C 1
ATOM 908 O O . VAL A 1 114 ? -41.217 4.050 60.467 1.00 91.88 114 VAL A O 1
ATOM 911 N N . LYS A 1 115 ? -39.767 4.185 58.747 1.00 91.06 115 LYS A N 1
ATOM 912 C CA . LYS A 1 115 ? -38.868 5.163 59.365 1.00 91.06 115 LYS A CA 1
ATOM 913 C C . LYS A 1 115 ? -39.603 6.463 59.684 1.00 91.06 115 LYS A C 1
ATOM 915 O O . LYS A 1 115 ? -39.487 6.936 60.805 1.00 91.06 115 LYS A O 1
ATOM 920 N N . ASP A 1 116 ? -40.373 7.003 58.744 1.00 92.50 116 ASP A N 1
ATOM 921 C CA . ASP A 1 116 ? -41.099 8.264 58.933 1.00 92.50 116 ASP A CA 1
ATOM 922 C C . ASP A 1 116 ? -42.143 8.144 60.056 1.00 92.50 116 ASP A C 1
ATOM 924 O O . ASP A 1 116 ? -42.252 9.030 60.900 1.00 92.50 116 ASP A O 1
ATOM 928 N N . LYS A 1 117 ? -42.852 7.007 60.138 1.00 91.25 117 LYS A N 1
ATOM 929 C CA . LYS A 1 117 ? -43.767 6.717 61.258 1.00 91.25 117 LYS A CA 1
ATOM 930 C C . LYS A 1 117 ? -43.037 6.609 62.594 1.00 91.25 117 LYS A C 1
ATOM 932 O O . LYS A 1 117 ? -43.514 7.138 63.591 1.00 91.25 117 LYS A O 1
ATOM 937 N N . ALA A 1 118 ? -41.906 5.907 62.625 1.00 89.31 118 ALA A N 1
ATOM 938 C CA . ALA A 1 118 ? -41.109 5.770 63.838 1.00 89.31 118 ALA A CA 1
ATOM 939 C C . ALA A 1 118 ? -40.540 7.123 64.288 1.00 89.31 118 ALA A C 1
ATOM 941 O O . ALA A 1 118 ? -40.542 7.407 65.480 1.00 89.31 118 ALA A O 1
ATOM 942 N N . GLN A 1 119 ? -40.111 7.967 63.346 1.00 91.00 119 GLN A N 1
ATOM 943 C CA . GLN A 1 119 ? -39.621 9.310 63.634 1.00 91.00 119 GLN A CA 1
ATOM 944 C C . GLN A 1 119 ? -40.720 10.184 64.243 1.00 91.00 119 GLN A C 1
ATOM 946 O O . GLN A 1 119 ? -40.472 10.796 65.271 1.00 91.00 119 GLN A O 1
ATOM 951 N N . ALA A 1 120 ? -41.938 10.160 63.691 1.00 90.88 120 ALA A N 1
ATOM 952 C CA . ALA A 1 120 ? -43.069 10.890 64.266 1.00 90.88 120 ALA A CA 1
ATOM 953 C C . ALA A 1 120 ? -43.343 10.481 65.725 1.00 90.88 120 ALA A C 1
ATOM 955 O O . ALA A 1 120 ? -43.506 11.338 66.584 1.00 90.88 120 ALA A O 1
ATOM 956 N N . ILE A 1 121 ? -43.300 9.178 66.029 1.00 89.62 121 ILE A N 1
ATOM 957 C CA . ILE A 1 121 ? -43.465 8.681 67.406 1.00 89.62 121 ILE A CA 1
ATOM 958 C C . ILE A 1 121 ? -42.335 9.178 68.318 1.00 89.62 121 ILE A C 1
ATOM 960 O O . ILE A 1 121 ? -42.579 9.533 69.467 1.00 89.62 121 ILE A O 1
ATOM 964 N N . VAL A 1 122 ? -41.089 9.183 67.836 1.00 89.62 122 VAL A N 1
ATOM 965 C CA . VAL A 1 122 ? -39.943 9.687 68.609 1.00 89.62 122 VAL A CA 1
ATOM 966 C C . VAL A 1 122 ? -40.081 11.185 68.878 1.00 89.62 122 VAL A C 1
ATOM 968 O O . VAL A 1 122 ? -39.811 11.617 69.998 1.00 89.62 122 VAL A O 1
ATOM 971 N N . ASP A 1 123 ? -40.519 11.955 67.884 1.00 90.62 123 ASP A N 1
ATOM 972 C CA . ASP A 1 123 ? -40.739 13.394 68.008 1.00 90.62 123 ASP A CA 1
ATOM 973 C C . ASP A 1 123 ? -41.874 13.688 69.010 1.00 90.62 123 ASP A C 1
ATOM 975 O O . ASP A 1 123 ? -41.702 14.533 69.890 1.00 90.62 123 ASP A O 1
ATOM 979 N N . ASP A 1 124 ? -42.976 12.928 68.970 1.00 89.31 124 ASP A N 1
ATOM 980 C CA . ASP A 1 124 ? -44.074 13.019 69.945 1.00 89.31 124 ASP A CA 1
ATOM 981 C C . ASP A 1 124 ? -43.595 12.700 71.374 1.00 89.31 124 ASP A C 1
ATOM 983 O O . ASP A 1 124 ? -43.839 13.466 72.308 1.00 89.31 124 ASP A O 1
ATOM 987 N N . ILE A 1 125 ? -42.830 11.614 71.555 1.00 88.19 125 ILE A N 1
ATOM 988 C CA . ILE A 1 125 ? -42.243 11.251 72.857 1.00 88.19 125 ILE A CA 1
ATOM 989 C C . ILE A 1 125 ? -41.293 12.347 73.359 1.00 88.19 125 ILE A C 1
ATOM 991 O O . ILE A 1 125 ? -41.220 12.592 74.563 1.00 88.19 125 ILE A O 1
ATOM 995 N N . ALA A 1 126 ? -40.547 13.006 72.470 1.00 88.62 126 ALA A N 1
ATOM 996 C CA . ALA A 1 126 ? -39.652 14.096 72.846 1.00 88.62 126 ALA A CA 1
ATOM 997 C C . ALA A 1 126 ? -40.427 15.325 73.350 1.00 88.62 126 ALA A C 1
ATOM 999 O O . ALA A 1 126 ? -40.011 15.932 74.340 1.00 88.62 126 ALA A O 1
ATOM 1000 N N . ILE A 1 127 ? -41.561 15.655 72.722 1.00 88.56 127 ILE A N 1
ATOM 1001 C CA . ILE A 1 127 ? -42.469 16.718 73.180 1.00 88.56 127 ILE A CA 1
ATOM 1002 C C . ILE A 1 127 ? -43.041 16.368 74.558 1.00 88.56 127 ILE A C 1
ATOM 1004 O O . ILE A 1 127 ? -42.957 17.179 75.483 1.00 88.56 127 ILE A O 1
ATOM 1008 N N . ASP A 1 128 ? -43.558 15.149 74.722 1.00 85.00 128 ASP A N 1
ATOM 1009 C CA . ASP A 1 128 ? -44.112 14.682 75.996 1.00 85.00 128 ASP A CA 1
ATOM 1010 C C . ASP A 1 128 ? -43.058 14.678 77.108 1.00 85.00 128 ASP A C 1
ATOM 1012 O O . ASP A 1 128 ? -43.329 15.090 78.239 1.00 85.00 128 ASP A O 1
ATOM 1016 N N . LYS A 1 129 ? -41.828 14.262 76.788 1.00 86.81 129 LYS A N 1
ATOM 1017 C CA . LYS A 1 129 ? -40.701 14.287 77.719 1.00 86.81 129 LYS A CA 1
ATOM 1018 C C . LYS A 1 129 ? -40.348 15.714 78.133 1.00 86.81 129 LYS A C 1
ATOM 1020 O O . LYS A 1 129 ? -40.180 15.950 79.325 1.00 86.81 129 LYS A O 1
ATOM 1025 N N . ALA A 1 130 ? -40.271 16.656 77.194 1.00 86.81 130 ALA A N 1
ATOM 1026 C CA . ALA A 1 130 ? -39.994 18.058 77.504 1.00 86.81 130 ALA A CA 1
ATOM 1027 C C . ALA A 1 130 ? -41.081 18.661 78.411 1.00 86.81 130 ALA A C 1
ATOM 1029 O O . ALA A 1 130 ? -40.763 19.300 79.413 1.00 86.81 130 ALA A O 1
ATOM 1030 N N . ALA A 1 131 ? -42.358 18.384 78.131 1.00 83.88 131 ALA A N 1
ATOM 1031 C CA . ALA A 1 131 ? -43.470 18.827 78.973 1.00 83.88 131 ALA A CA 1
ATOM 1032 C C . ALA A 1 131 ? -43.455 18.174 80.371 1.00 83.88 131 ALA A C 1
ATOM 1034 O O . ALA A 1 131 ? -43.837 18.800 81.364 1.00 83.88 131 ALA A O 1
ATOM 1035 N N . ALA A 1 132 ? -43.031 16.911 80.473 1.00 80.69 132 ALA A N 1
ATOM 1036 C CA . ALA A 1 132 ? -42.868 16.221 81.749 1.00 80.69 132 ALA A CA 1
ATOM 1037 C C . ALA A 1 132 ? -41.679 16.768 82.559 1.00 80.69 132 ALA A C 1
ATOM 1039 O O . ALA A 1 132 ? -41.810 16.954 83.769 1.00 80.69 132 ALA A O 1
ATOM 1040 N N . GLU A 1 133 ? -40.548 17.061 81.912 1.00 82.69 133 GLU A N 1
ATOM 1041 C CA . GLU A 1 133 ? -39.374 17.681 82.538 1.00 82.69 133 GLU A CA 1
ATOM 1042 C C . GLU A 1 133 ? -39.674 19.110 83.014 1.00 82.69 133 GLU A C 1
ATOM 1044 O O . GLU A 1 133 ? -39.317 19.456 84.137 1.00 82.69 133 GLU A O 1
ATOM 1049 N N . GLU A 1 134 ? -40.415 19.910 82.242 1.00 83.12 134 GLU A N 1
ATOM 1050 C CA . GLU A 1 134 ? -40.850 21.250 82.662 1.00 83.12 134 GLU A CA 1
ATOM 1051 C C . GLU A 1 134 ? -41.743 21.191 83.914 1.00 83.12 134 GLU A C 1
ATOM 1053 O O . GLU A 1 134 ? -41.524 21.921 84.883 1.00 83.12 134 GLU A O 1
ATOM 1058 N N . LYS A 1 135 ? -42.709 20.261 83.948 1.00 80.00 135 LYS A N 1
ATOM 1059 C CA . LYS A 1 135 ? -43.540 20.022 85.140 1.00 80.00 135 LYS A CA 1
ATOM 1060 C C . LYS A 1 135 ? -42.717 19.537 86.335 1.00 80.00 135 LYS A C 1
ATOM 1062 O O . LYS A 1 135 ? -43.031 19.903 87.467 1.00 80.00 135 LYS A O 1
ATOM 1067 N N . LEU A 1 136 ? -41.681 18.730 86.107 1.00 77.19 136 LEU A N 1
ATOM 1068 C CA . LEU A 1 136 ? -40.774 18.260 87.155 1.00 77.19 136 LEU A CA 1
ATOM 1069 C C . LEU A 1 136 ? -39.939 19.414 87.734 1.00 77.19 136 LEU A C 1
ATOM 1071 O O . LEU A 1 136 ? -39.820 19.515 88.953 1.00 77.19 136 LEU A O 1
ATOM 1075 N N . GLU A 1 137 ? -39.396 20.297 86.894 1.00 78.00 137 GLU A N 1
ATOM 1076 C CA . GLU A 1 137 ? -38.664 21.491 87.342 1.00 78.00 137 GLU A CA 1
ATOM 1077 C C . GLU A 1 137 ? -39.575 22.486 88.067 1.00 78.00 137 GLU A C 1
ATOM 1079 O O . GLU A 1 137 ? -39.177 23.040 89.087 1.00 78.00 137 GLU A O 1
ATOM 1084 N N . ALA A 1 138 ? -40.823 22.662 87.622 1.00 74.94 138 ALA A N 1
ATOM 1085 C CA . ALA A 1 138 ? -41.806 23.482 88.332 1.00 74.94 138 ALA A CA 1
ATOM 1086 C C . ALA A 1 138 ? -42.199 22.888 89.699 1.00 74.94 138 ALA A C 1
ATOM 1088 O O . ALA A 1 138 ? -42.480 23.626 90.643 1.00 74.94 138 ALA A O 1
ATOM 1089 N N . ALA A 1 139 ? -42.200 21.557 89.829 1.00 75.00 139 ALA A N 1
ATOM 1090 C CA . ALA A 1 139 ? -42.498 20.861 91.081 1.00 75.00 139 ALA A CA 1
ATOM 1091 C C . ALA A 1 139 ? -41.285 20.736 92.026 1.00 75.00 139 ALA A C 1
ATOM 1093 O O . ALA A 1 139 ? -41.467 20.585 93.234 1.00 75.00 139 ALA A O 1
ATOM 1094 N N . ARG A 1 140 ? -40.050 20.816 91.514 1.00 73.31 140 ARG A N 1
ATOM 1095 C CA . ARG A 1 140 ? -38.808 20.772 92.307 1.00 73.31 140 ARG A CA 1
ATOM 1096 C C . ARG A 1 140 ? -38.719 21.804 93.437 1.00 73.31 140 ARG A C 1
ATOM 1098 O O . ARG A 1 140 ? -38.348 21.380 94.527 1.00 73.31 140 ARG A O 1
ATOM 1105 N N . PRO A 1 141 ? -39.059 23.097 93.264 1.00 75.44 141 PRO A N 1
ATOM 1106 C CA . PRO A 1 141 ? -39.016 24.056 94.366 1.00 75.44 141 PRO A CA 1
ATOM 1107 C C . PRO A 1 141 ? -39.988 23.682 95.489 1.00 75.44 141 PRO A C 1
ATOM 1109 O O . PRO A 1 141 ? -39.588 23.701 96.645 1.00 75.44 141 PRO A O 1
ATOM 1112 N N . ALA A 1 142 ? -41.204 23.226 95.167 1.00 71.69 142 ALA A N 1
ATOM 1113 C CA . ALA A 1 142 ? -42.157 22.751 96.176 1.00 71.69 142 ALA A CA 1
ATOM 1114 C C . ALA A 1 142 ? -41.656 21.491 96.914 1.00 71.69 142 ALA A C 1
ATOM 1116 O O . ALA A 1 142 ? -41.930 21.303 98.098 1.00 71.69 142 ALA A O 1
ATOM 1117 N N . LEU A 1 143 ? -40.903 20.626 96.229 1.00 64.12 143 LEU A N 1
ATOM 1118 C CA . LEU A 1 143 ? -40.330 19.403 96.798 1.00 64.12 143 LEU A CA 1
ATOM 1119 C C . LEU A 1 143 ? -39.106 19.698 97.687 1.00 64.12 143 LEU A C 1
ATOM 1121 O O . LEU A 1 143 ? -38.953 19.087 98.742 1.00 64.12 143 LEU A O 1
ATOM 1125 N N . GLU A 1 144 ? -38.256 20.649 97.299 1.00 70.31 144 GLU A N 1
ATOM 1126 C CA . GLU A 1 144 ? -37.122 21.109 98.113 1.00 70.31 144 GLU A CA 1
ATOM 1127 C C . GLU A 1 144 ? -37.580 21.933 99.326 1.00 70.31 144 GLU A C 1
ATOM 1129 O O . GLU A 1 144 ? -37.035 21.771 100.414 1.00 70.31 144 GLU A O 1
ATOM 1134 N N . GLU A 1 145 ? -38.644 22.726 99.198 1.00 66.81 145 GLU A N 1
ATOM 1135 C CA . GLU A 1 145 ? -39.269 23.446 100.315 1.00 66.81 145 GLU A CA 1
ATOM 1136 C C . GLU A 1 145 ? -39.927 22.472 101.314 1.00 66.81 145 GLU A C 1
ATOM 1138 O O . GLU A 1 145 ? -39.753 22.600 102.527 1.00 66.81 145 GLU A O 1
ATOM 1143 N N . ALA A 1 146 ? -40.578 21.413 100.819 1.00 65.88 146 ALA A N 1
ATOM 1144 C CA . ALA A 1 146 ? -41.097 20.331 101.656 1.00 65.88 146 ALA A CA 1
ATOM 1145 C C . ALA A 1 146 ? -39.990 19.508 102.348 1.00 65.88 146 ALA A C 1
ATOM 1147 O O . ALA A 1 146 ? -40.196 19.035 103.465 1.00 65.88 146 ALA A O 1
ATOM 1148 N N . LYS A 1 147 ? -38.812 19.343 101.727 1.00 59.84 147 LYS A N 1
ATOM 1149 C CA . LYS A 1 147 ? -37.641 18.720 102.374 1.00 59.84 147 LYS A CA 1
ATOM 1150 C C . LYS A 1 147 ? -36.994 19.630 103.416 1.00 59.84 147 LYS A C 1
ATOM 1152 O O . LYS A 1 147 ? -36.582 19.131 104.458 1.00 59.84 147 LYS A O 1
ATOM 1157 N N . ALA A 1 148 ? -36.910 20.933 103.154 1.00 62.31 148 ALA A N 1
ATOM 1158 C CA . ALA A 1 148 ? -36.356 21.911 104.088 1.00 62.31 148 ALA A CA 1
ATOM 1159 C C . ALA A 1 148 ? -37.230 22.081 105.342 1.00 62.31 148 ALA A C 1
ATOM 1161 O O . ALA A 1 148 ? -36.700 22.310 106.419 1.00 62.31 148 ALA A O 1
ATOM 1162 N N . ALA A 1 149 ? -38.550 21.903 105.228 1.00 58.09 149 ALA A N 1
ATOM 1163 C CA . ALA A 1 149 ? -39.472 21.890 106.368 1.00 58.09 149 ALA A CA 1
ATOM 1164 C C . ALA A 1 149 ? -39.398 20.609 107.231 1.00 58.09 149 ALA A C 1
ATOM 1166 O O . ALA A 1 149 ? -40.045 20.537 108.276 1.00 58.09 149 ALA A O 1
ATOM 1167 N N . LEU A 1 150 ? -38.658 19.587 106.784 1.00 52.94 150 LEU A N 1
ATOM 1168 C CA . LEU A 1 150 ? -38.494 18.291 107.455 1.00 52.94 150 LEU A CA 1
ATOM 1169 C C . LEU A 1 150 ? -37.101 18.117 108.101 1.00 52.94 150 LEU A C 1
ATOM 1171 O O . LEU A 1 150 ? -36.851 17.070 108.701 1.00 52.94 150 LEU A O 1
ATOM 1175 N N . GLN A 1 151 ? -36.220 19.124 107.988 1.00 45.84 151 GLN A N 1
ATOM 1176 C CA . GLN A 1 151 ? -34.982 19.285 108.771 1.00 45.84 151 GLN A CA 1
ATOM 1177 C C . GLN A 1 151 ? -35.183 20.307 109.890 1.00 45.84 151 GLN A C 1
ATOM 1179 O O . GLN A 1 151 ? -34.563 20.105 110.958 1.00 45.84 151 GLN A O 1
#

Foldseek 3Di:
DVVVLVVVQVVQVVCCVVPVDGDDGDVVVVVVVVVVVVVVVVVVVVVVVVVVVVVVVVVVVVVVVVVVVVVVVVVVVVVVVVVVVVVVVVVVVVVVVVVVVVVVVVVVVVVVVVVVVVVVVVVVVVVVVVVVVVVVVVCVVVVVVVVVVVD

Sequence (151 aa):
MGTIQDIVAEKCVEYFERYRRRTFVTPKSYLSFIGGYKTIYKEKFASLGSLSERMRTGLAKLMEAEVSVNQLSKELVMKEKDLDIASKKADEVLLEVTMKAHAAEKVKMQVQTVKDKAQAIVDDIAIDKAAAEEKLEAARPALEEAKAALQ

InterPro domains:
  IPR026983 Dynein heavy chain [PTHR46532] (1-151)

pLDDT: mean 90.87, std 9.56, range [45.84, 98.25]

Secondary structure (DSSP, 8-state):
-HHHHHHHHHHHHHHHHHH-------HHHHHHHHHHHHHHHHHHHHHHHHHHHHHHHHHHHHHHHHHHHHHHHHHHHHHHHHHHHHHHHHHHHHHHHHHHHHHHHHHHHHHHHHHHHHHHHHHHHHHHHHHHHHHHHHHHHHHHHHHHTT-

Radius of gyration: 57.47 Å; chains: 1; bounding box: 78×39×168 Å

Organism: NCBI:txid589841